Protein AF-A0A3N4JMN8-F1 (afdb_monomer_lite)

Organism: NCBI:txid1336337

InterPro domains:
  IPR001128 Cytochrome P450 [PF00067] (61-116)
  IPR036396 Cytochrome P450 superfamily [G3DSA:1.10.630.10] (1-116)
  IPR036396 Cytochrome P450 superfamily [SSF48264] (1-116)
  IPR047146 Cytochrome P450, E-class, CYP52, fungi [PTHR24287] (1-116)

Radius of gyration: 22.95 Å; chains: 1; bounding box: 52×26×57 Å

Sequence (116 aa):
MSRNKRVWDKLQQEVLSAVERDERPDFNQGKDMKYLRCVLNETYHNTTLPAGGGPDGQSPILIPAGKKVIYSIFEFHRRKDIWGPDVDELVPERWEDGRHHAWEFMLFNARPRICV

Structure (mmCIF, N/CA/C/O backbone):
data_AF-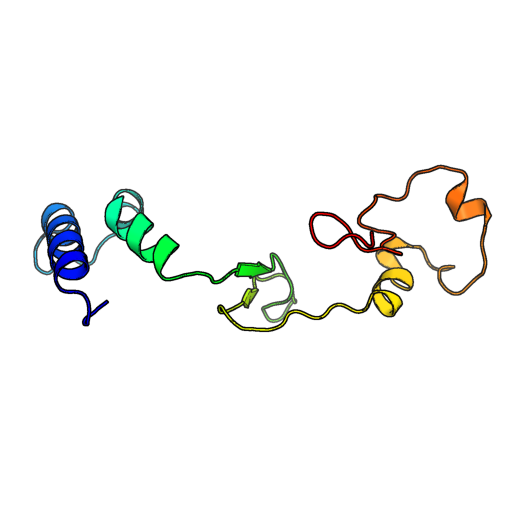A0A3N4JMN8-F1
#
_entry.id   AF-A0A3N4JMN8-F1
#
loop_
_atom_site.group_PDB
_atom_site.id
_atom_site.type_symbol
_atom_site.label_atom_id
_atom_site.label_alt_id
_atom_site.label_comp_id
_atom_site.label_asym_id
_atom_site.label_entity_id
_atom_site.label_seq_id
_atom_site.pdbx_PDB_ins_code
_atom_site.Cartn_x
_atom_site.Cartn_y
_atom_site.Cartn_z
_atom_site.occupancy
_atom_site.B_iso_or_equiv
_atom_site.auth_seq_id
_atom_site.auth_comp_id
_atom_site.auth_asym_id
_atom_site.auth_atom_id
_atom_site.pdbx_PDB_model_num
ATOM 1 N N . MET A 1 1 ? -13.666 -6.804 23.511 1.00 56.12 1 MET A N 1
ATOM 2 C CA . MET A 1 1 ? -13.931 -5.757 24.525 1.00 56.12 1 MET A CA 1
ATOM 3 C C . MET A 1 1 ? -14.763 -6.275 25.698 1.00 56.12 1 MET A C 1
ATOM 5 O O . MET A 1 1 ? -14.338 -6.079 26.825 1.00 56.12 1 MET A O 1
ATOM 9 N N . SER A 1 2 ? -15.843 -7.037 25.471 1.00 55.59 2 SER A N 1
ATOM 10 C CA . SER A 1 2 ? -16.683 -7.649 26.529 1.00 55.59 2 SER A CA 1
ATOM 11 C C . SER A 1 2 ? -15.962 -8.580 27.522 1.00 55.59 2 SER A C 1
ATOM 13 O O . SER A 1 2 ? -16.501 -8.887 28.578 1.00 55.59 2 SER A O 1
ATOM 15 N N . ARG A 1 3 ? -14.736 -9.024 27.213 1.00 68.00 3 ARG A N 1
ATOM 16 C CA . ARG A 1 3 ? -13.908 -9.868 28.094 1.00 68.00 3 ARG A CA 1
ATOM 17 C C . ARG A 1 3 ? -12.980 -9.084 29.034 1.00 68.00 3 ARG A C 1
ATOM 19 O O . ARG A 1 3 ? -12.411 -9.686 29.935 1.00 68.00 3 ARG A O 1
ATOM 26 N N . ASN A 1 4 ? -12.805 -7.771 28.843 1.00 80.94 4 ASN A N 1
ATOM 27 C CA . ASN A 1 4 ? -11.924 -6.942 29.676 1.00 80.94 4 ASN A CA 1
ATOM 28 C C . ASN A 1 4 ? -12.736 -5.853 30.389 1.00 80.94 4 ASN A C 1
ATOM 30 O O . ASN A 1 4 ? -12.948 -4.767 29.850 1.00 80.94 4 ASN A O 1
ATOM 34 N N . LYS A 1 5 ? -13.178 -6.174 31.610 1.00 85.81 5 LYS A N 1
ATOM 35 C CA . LYS A 1 5 ? -14.087 -5.345 32.416 1.00 85.81 5 LYS A CA 1
ATOM 36 C C . LYS A 1 5 ? -13.532 -3.936 32.665 1.00 85.81 5 LYS A C 1
ATOM 38 O O . LYS A 1 5 ? -14.223 -2.959 32.434 1.00 85.81 5 LYS A O 1
ATOM 43 N N . ARG A 1 6 ? -12.230 -3.827 32.959 1.00 90.00 6 ARG A N 1
ATOM 44 C CA . ARG A 1 6 ? -11.532 -2.542 33.156 1.00 90.00 6 ARG A CA 1
ATOM 45 C C . ARG A 1 6 ? -11.627 -1.614 31.939 1.00 90.00 6 ARG A C 1
ATOM 47 O O . ARG A 1 6 ? -11.788 -0.410 32.102 1.00 90.00 6 ARG A O 1
ATOM 54 N N . VAL A 1 7 ? -11.470 -2.162 30.732 1.00 86.44 7 VAL A N 1
ATOM 55 C CA . VAL A 1 7 ? -11.535 -1.379 29.483 1.00 86.44 7 VAL A CA 1
ATOM 56 C C . VAL A 1 7 ? -12.980 -1.006 29.160 1.00 86.44 7 VAL A C 1
ATOM 58 O O . VAL A 1 7 ? -13.237 0.125 28.760 1.00 86.44 7 VAL A O 1
ATOM 61 N N . TRP A 1 8 ? -13.918 -1.935 29.368 1.00 86.50 8 TRP A N 1
ATOM 62 C CA . TRP A 1 8 ? -15.343 -1.699 29.146 1.00 86.50 8 TRP A CA 1
ATOM 63 C C . TRP A 1 8 ? -15.900 -0.605 30.060 1.00 86.50 8 TRP A C 1
ATOM 65 O O . TRP A 1 8 ? -16.505 0.337 29.562 1.00 86.50 8 TRP A O 1
ATOM 75 N N . ASP A 1 9 ? -15.626 -0.680 31.363 1.00 89.56 9 ASP A N 1
ATOM 76 C CA . ASP A 1 9 ? -16.153 0.269 32.346 1.00 89.56 9 ASP A CA 1
ATOM 77 C C . ASP A 1 9 ? -15.662 1.696 32.051 1.00 89.56 9 ASP A C 1
ATOM 79 O O . ASP A 1 9 ? -16.442 2.646 32.056 1.00 89.56 9 ASP A O 1
ATOM 83 N N . LYS A 1 10 ? -14.376 1.845 31.702 1.00 88.62 10 LYS A N 1
ATOM 84 C CA . LYS A 1 10 ? -13.788 3.146 31.359 1.00 88.62 10 LYS A CA 1
ATOM 85 C C . LYS A 1 10 ? -14.308 3.701 30.028 1.00 88.62 10 LYS A C 1
ATOM 87 O O . LYS A 1 10 ? -14.513 4.905 29.911 1.00 88.62 10 LYS A O 1
ATOM 92 N N . LEU A 1 11 ? -14.538 2.839 29.035 1.00 87.75 11 LEU A N 1
ATOM 93 C CA . LEU A 1 11 ? -15.126 3.242 27.755 1.00 87.75 11 LEU A CA 1
ATOM 94 C C . LEU A 1 11 ? -16.585 3.667 27.923 1.00 87.75 11 LEU A C 1
ATOM 96 O O . LEU A 1 11 ? -16.993 4.698 27.401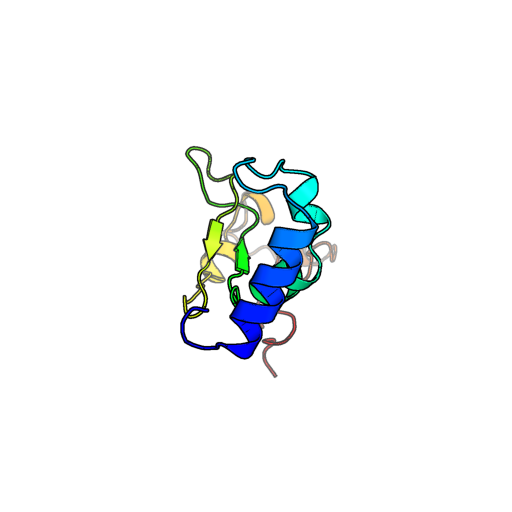 1.00 87.75 11 LEU A O 1
ATOM 100 N N . GLN A 1 12 ? -17.357 2.894 28.683 1.00 86.62 12 GLN A N 1
ATOM 101 C CA . GLN A 1 12 ? -18.758 3.182 28.950 1.00 86.62 12 GLN A CA 1
ATOM 102 C C . GLN A 1 12 ? -18.921 4.496 29.724 1.00 86.62 12 GLN A C 1
ATOM 104 O O . GLN A 1 12 ? -19.821 5.266 29.408 1.00 86.62 12 GLN A O 1
ATOM 109 N N . GLN A 1 13 ? -18.038 4.786 30.686 1.00 88.38 13 GLN A N 1
ATOM 110 C CA . GLN A 1 13 ? -18.014 6.078 31.377 1.00 88.38 13 GLN A CA 1
ATOM 111 C C . GLN A 1 13 ? -17.773 7.251 30.418 1.00 88.38 13 GLN A C 1
ATOM 113 O O . GLN A 1 13 ? -18.488 8.243 30.504 1.00 88.38 13 GLN A O 1
ATOM 118 N N . GLU A 1 14 ? -16.812 7.135 29.493 1.00 87.31 14 GLU A N 1
ATOM 119 C CA . GLU A 1 14 ? -16.543 8.196 28.511 1.00 87.31 14 GLU A CA 1
ATOM 120 C C . GLU A 1 14 ? -17.749 8.425 27.588 1.00 87.31 14 GLU A C 1
ATOM 122 O O . GLU A 1 14 ? -18.173 9.564 27.400 1.00 87.31 14 GLU A O 1
ATOM 127 N N . VAL A 1 15 ? -18.362 7.351 27.082 1.00 85.69 15 VAL A N 1
ATOM 128 C CA . VAL A 1 15 ? -19.532 7.444 26.195 1.00 85.69 15 VAL A CA 1
ATOM 129 C C . VAL A 1 15 ? -20.737 8.051 26.918 1.00 85.69 15 VAL A C 1
ATOM 131 O O . VAL A 1 15 ? -21.368 8.957 26.384 1.00 85.69 15 VAL A O 1
ATOM 134 N N . LEU A 1 16 ? -21.028 7.611 28.146 1.00 85.06 16 LEU A N 1
ATOM 135 C CA . LEU A 1 16 ? -22.137 8.148 28.946 1.00 85.06 16 LEU A CA 1
ATOM 136 C C . LEU A 1 16 ? -21.922 9.605 29.373 1.00 85.06 16 LEU A C 1
ATOM 138 O O . LEU A 1 16 ? -22.890 10.291 29.677 1.00 85.06 16 LEU A O 1
ATOM 142 N N . SER A 1 17 ? -20.672 10.069 29.433 1.00 83.06 17 SER A N 1
ATOM 143 C CA . SER A 1 17 ? -20.366 11.472 29.730 1.00 83.06 17 SER A CA 1
ATOM 144 C C . SER A 1 17 ? -20.495 12.392 28.513 1.00 83.06 17 SER A C 1
ATOM 146 O O . SER A 1 17 ?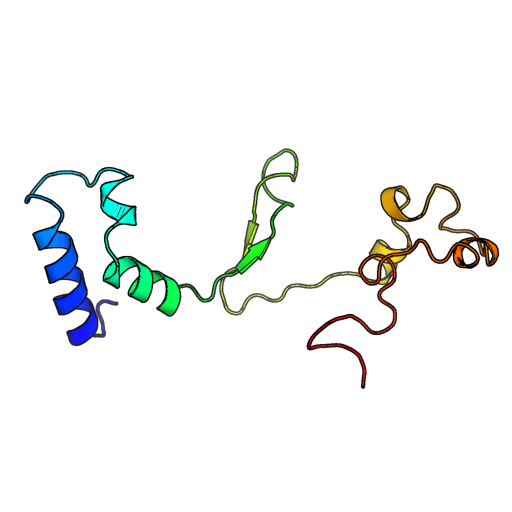 -20.615 13.601 28.680 1.00 83.06 17 SER A O 1
ATOM 148 N N . ALA A 1 18 ? -20.452 11.827 27.304 1.00 79.19 18 ALA A N 1
ATOM 149 C CA . ALA A 1 18 ? -20.420 12.570 26.048 1.00 79.19 18 ALA A CA 1
ATOM 150 C C . ALA A 1 18 ? -21.748 12.535 25.272 1.00 79.19 18 ALA A C 1
ATOM 152 O O . ALA A 1 18 ? -21.937 13.356 24.378 1.00 79.19 18 ALA A O 1
ATOM 153 N N . VAL A 1 19 ? -22.647 11.594 25.582 1.00 79.75 19 VAL A N 1
ATOM 154 C CA . VAL A 1 19 ? -23.929 11.405 24.886 1.00 79.75 19 VAL A CA 1
ATOM 155 C C . VAL A 1 19 ? -25.031 11.184 25.918 1.00 79.75 19 VAL A C 1
ATOM 157 O O . VAL A 1 19 ? -24.877 10.356 26.822 1.00 79.75 19 VAL A O 1
ATOM 160 N N . GLU A 1 20 ? -26.143 11.909 25.793 1.00 75.06 20 GLU A N 1
ATOM 161 C CA . GLU A 1 20 ? -27.309 11.688 26.648 1.00 75.06 20 GLU A CA 1
ATOM 162 C C . GLU A 1 20 ? -27.920 10.301 26.394 1.00 75.06 20 GLU A C 1
ATOM 164 O O . GLU A 1 20 ? -27.841 9.734 25.300 1.00 75.06 20 GLU A O 1
ATOM 169 N N . ARG A 1 21 ? -28.519 9.703 27.432 1.00 63.09 21 ARG A N 1
ATOM 170 C CA . ARG A 1 21 ? -29.189 8.402 27.291 1.00 63.09 21 ARG A CA 1
ATOM 171 C C . ARG A 1 21 ? -30.306 8.518 26.245 1.00 63.09 21 ARG A C 1
ATOM 173 O O . ARG A 1 21 ? -31.141 9.401 26.365 1.00 63.09 21 ARG A O 1
ATOM 180 N N . ASP A 1 22 ? -30.318 7.581 25.295 1.00 64.44 22 ASP A N 1
ATOM 181 C CA . ASP A 1 22 ? -31.226 7.474 24.133 1.00 64.44 22 ASP A CA 1
ATOM 182 C C . ASP A 1 22 ? -30.957 8.389 22.926 1.00 64.44 22 ASP A C 1
ATOM 184 O O . ASP A 1 22 ? -31.652 8.266 21.913 1.00 64.44 22 ASP A O 1
ATOM 188 N N . GLU A 1 23 ? -29.905 9.210 22.934 1.00 69.19 23 GLU A N 1
ATOM 189 C CA . GLU A 1 23 ? -29.527 9.980 21.745 1.00 69.19 23 GLU A CA 1
ATOM 190 C C . GLU A 1 23 ? -28.519 9.220 20.862 1.00 69.19 23 GLU A C 1
ATOM 192 O O . GLU A 1 23 ? -27.598 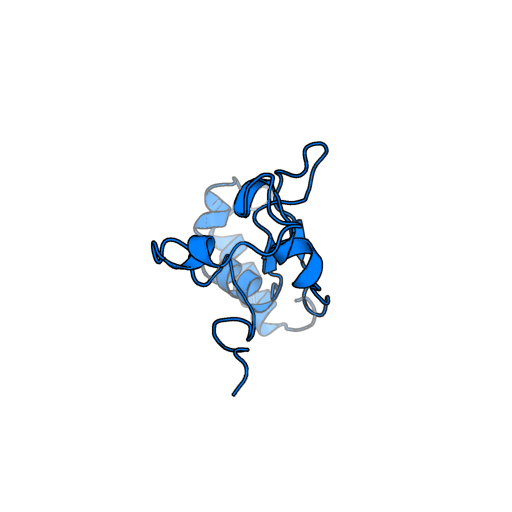8.551 21.345 1.00 69.19 23 GLU A O 1
ATOM 197 N N . ARG A 1 24 ? -28.691 9.287 19.532 1.00 67.00 24 ARG A N 1
ATOM 198 C CA . ARG A 1 24 ? -27.691 8.751 18.596 1.00 67.00 24 ARG A CA 1
ATOM 199 C C . ARG A 1 24 ? -26.504 9.716 18.550 1.00 67.00 24 ARG A C 1
ATOM 201 O O . ARG A 1 24 ? -26.729 10.876 18.221 1.00 67.00 24 ARG A O 1
ATOM 208 N N . PRO A 1 25 ? -25.265 9.250 18.792 1.00 67.75 25 PRO A N 1
ATOM 209 C CA . PRO A 1 25 ? -24.103 10.122 18.723 1.00 67.75 25 PRO A CA 1
ATOM 210 C C . PRO A 1 25 ? -23.967 10.736 17.326 1.00 67.75 25 PRO A C 1
ATOM 212 O O . PRO A 1 25 ? -24.013 10.010 16.327 1.00 67.75 25 PRO A O 1
ATOM 215 N N . ASP A 1 26 ? -23.759 12.048 17.256 1.00 71.69 26 ASP A N 1
ATOM 216 C CA . ASP A 1 26 ? -23.370 12.719 16.017 1.00 71.69 26 ASP A CA 1
ATOM 217 C C . ASP A 1 26 ? -21.916 12.369 15.651 1.00 71.69 26 ASP A C 1
ATOM 219 O O . ASP A 1 26 ? -21.071 12.074 16.504 1.00 71.69 26 ASP A O 1
ATOM 223 N N . PHE A 1 27 ? -21.591 12.435 14.359 1.00 66.12 27 PHE A N 1
ATOM 224 C CA . PHE A 1 27 ? -20.254 12.150 13.842 1.00 66.12 27 PHE A CA 1
ATOM 225 C C . PHE A 1 27 ? -19.167 13.010 14.507 1.00 66.12 27 PHE A C 1
ATOM 227 O O . PHE A 1 27 ? -18.038 12.550 14.696 1.00 66.12 27 PHE A O 1
ATOM 234 N N . ASN A 1 28 ? -19.496 14.248 14.889 1.00 69.75 28 ASN A N 1
ATOM 235 C CA . ASN A 1 28 ? -18.554 15.137 15.566 1.00 69.75 28 ASN A CA 1
ATOM 236 C C . ASN A 1 28 ? -18.291 14.713 17.016 1.00 69.75 28 ASN A C 1
ATOM 238 O O . ASN A 1 28 ? -17.138 14.722 17.440 1.00 69.75 28 ASN A O 1
ATOM 242 N N . GLN A 1 29 ? -19.307 14.227 17.735 1.00 70.50 29 GLN A N 1
ATOM 243 C CA . GLN A 1 29 ? -19.163 13.761 19.121 1.00 70.50 29 GLN A CA 1
ATOM 244 C C . GLN A 1 29 ? -18.218 12.555 19.219 1.00 70.50 29 GLN A C 1
ATOM 246 O O . GLN A 1 29 ? -17.432 12.442 20.158 1.00 70.50 29 GLN A O 1
ATOM 251 N N . GLY A 1 30 ? -18.217 11.678 18.208 1.00 69.69 30 GLY A N 1
ATOM 252 C CA . GLY A 1 30 ? -17.299 10.537 18.150 1.00 69.69 30 GLY A CA 1
ATOM 253 C C . GLY A 1 30 ? -15.817 10.915 17.997 1.00 69.69 30 GLY A C 1
ATOM 254 O O . GLY A 1 30 ? -14.947 10.130 18.377 1.00 69.69 30 GLY A O 1
ATOM 255 N N . LYS A 1 31 ? -15.495 12.105 17.466 1.00 73.12 31 LYS A N 1
ATOM 256 C CA . LYS A 1 31 ? -14.099 12.551 17.272 1.00 73.12 31 LYS A CA 1
ATOM 257 C C . LYS A 1 31 ? -13.419 12.989 18.567 1.00 73.12 31 LYS A C 1
ATOM 259 O O . LYS A 1 31 ? -12.188 12.870 18.654 1.00 73.12 31 LYS A O 1
ATOM 264 N N . ASP A 1 32 ? -14.206 13.460 19.530 1.00 78.94 32 ASP A N 1
ATOM 265 C CA . ASP A 1 32 ? -13.730 14.021 20.797 1.00 78.94 32 ASP A CA 1
ATOM 266 C C . ASP A 1 32 ? -13.560 12.956 21.895 1.00 78.94 32 ASP A C 1
ATOM 268 O O . ASP A 1 32 ? -12.870 13.184 22.890 1.00 78.94 32 ASP A O 1
ATOM 272 N N . MET A 1 33 ? -14.093 11.746 21.685 1.00 84.88 33 MET A N 1
ATOM 273 C CA . MET A 1 33 ? -13.936 10.605 22.594 1.00 84.88 33 MET A CA 1
ATOM 274 C C . MET A 1 33 ? -12.519 10.014 22.504 1.00 84.88 33 MET A C 1
ATOM 276 O O . MET A 1 33 ? -12.197 9.148 21.680 1.00 84.88 33 MET A O 1
ATOM 280 N N . LYS A 1 34 ? -11.624 10.517 23.358 1.00 87.19 34 LYS A N 1
ATOM 281 C CA . LYS A 1 34 ? -10.196 10.181 23.345 1.00 87.19 34 LYS A CA 1
ATOM 282 C C . LYS A 1 34 ? -9.939 8.717 23.699 1.00 87.19 34 LYS A C 1
ATOM 284 O O . LYS A 1 34 ? -9.100 8.081 23.060 1.00 87.19 34 LYS A O 1
ATOM 289 N N . TYR A 1 35 ? -10.620 8.180 24.706 1.00 86.75 35 TYR A N 1
ATOM 290 C CA . TYR A 1 35 ? -10.443 6.801 25.144 1.00 86.75 35 TYR A CA 1
ATOM 291 C C . TYR A 1 35 ? -11.068 5.810 24.158 1.00 86.75 35 TYR A C 1
ATOM 293 O O . TYR A 1 35 ? -10.437 4.794 23.875 1.00 86.75 35 TYR A O 1
ATOM 301 N N . LEU A 1 36 ? -12.205 6.132 23.534 1.00 84.44 36 LEU A N 1
ATOM 302 C CA . LEU A 1 36 ? -12.740 5.397 22.386 1.00 84.44 36 LEU A CA 1
ATOM 303 C C . LEU A 1 36 ? -11.699 5.304 21.270 1.00 84.44 36 LEU A C 1
ATOM 305 O O . LEU A 1 36 ? -11.444 4.209 20.773 1.00 84.44 36 LEU A O 1
ATOM 309 N N . ARG A 1 37 ? -11.023 6.408 20.925 1.00 83.06 37 ARG A N 1
ATOM 310 C CA . ARG A 1 37 ? -9.937 6.382 19.933 1.00 83.06 37 ARG A CA 1
ATOM 311 C C . ARG A 1 37 ? -8.757 5.516 20.378 1.00 83.06 37 ARG A C 1
ATOM 313 O O . ARG A 1 37 ? -8.225 4.770 19.562 1.00 83.06 37 ARG A O 1
ATOM 320 N N . CYS A 1 38 ? -8.373 5.548 21.655 1.00 83.38 38 CYS A N 1
ATOM 321 C CA . CYS A 1 38 ? -7.359 4.632 22.192 1.00 83.38 38 CYS A CA 1
ATOM 322 C C . CYS A 1 38 ? -7.782 3.162 22.062 1.00 83.38 38 CYS A C 1
ATOM 324 O O . CYS A 1 38 ? -6.984 2.342 21.624 1.00 83.38 38 CYS A O 1
ATOM 326 N N . VAL A 1 39 ? -9.027 2.827 22.409 1.00 83.50 39 VAL A N 1
ATOM 327 C CA . VAL A 1 39 ? -9.551 1.459 22.301 1.00 83.50 39 VAL A CA 1
ATOM 328 C C . VAL A 1 39 ? -9.621 1.019 20.843 1.00 83.50 39 VAL A C 1
ATOM 330 O O . VAL A 1 39 ? -9.245 -0.111 20.540 1.00 83.50 39 VAL A O 1
ATOM 333 N N . LEU A 1 40 ? -10.057 1.894 19.935 1.00 79.06 40 LEU A N 1
ATOM 334 C CA . LEU A 1 40 ? -10.083 1.614 18.502 1.00 79.06 40 LEU A CA 1
ATOM 335 C C . LEU A 1 40 ? -8.672 1.380 17.964 1.00 79.06 40 LEU A C 1
ATOM 337 O O . LEU A 1 40 ? -8.455 0.361 17.328 1.00 79.06 40 LEU A O 1
ATOM 341 N N . ASN A 1 41 ? -7.701 2.235 18.284 1.00 75.25 41 ASN A N 1
ATOM 342 C CA . ASN A 1 41 ? -6.313 2.056 17.848 1.00 75.25 41 ASN A CA 1
ATOM 343 C C . ASN A 1 41 ? -5.679 0.769 18.404 1.00 75.25 41 ASN A C 1
ATOM 345 O O . ASN A 1 41 ? -4.927 0.103 17.701 1.00 75.25 41 ASN A O 1
ATOM 349 N N . GLU A 1 42 ? -5.999 0.404 19.647 1.00 74.31 42 GLU A N 1
ATOM 350 C CA . GLU A 1 42 ? -5.490 -0.814 20.289 1.00 74.31 42 GLU A CA 1
ATOM 351 C C . GLU A 1 42 ? -6.156 -2.088 19.738 1.00 74.31 42 GLU A C 1
ATOM 353 O O . GLU A 1 42 ? -5.561 -3.160 19.735 1.00 74.31 42 GLU A O 1
ATOM 358 N N . THR A 1 43 ? -7.409 -2.002 19.279 1.00 67.75 43 THR A N 1
ATOM 359 C CA . THR A 1 43 ? -8.151 -3.164 18.754 1.00 67.75 43 THR A CA 1
ATOM 360 C C . THR A 1 43 ? -8.057 -3.315 17.240 1.00 67.75 43 THR A C 1
ATOM 362 O O . THR A 1 43 ? -8.135 -4.436 16.737 1.00 67.75 43 THR A O 1
ATOM 365 N N . TYR A 1 44 ? -7.860 -2.221 16.508 1.00 65.25 44 TYR A N 1
ATOM 366 C CA . TYR A 1 44 ? -7.680 -2.206 15.064 1.00 65.25 44 TYR A CA 1
ATOM 367 C C . TYR A 1 44 ? -6.192 -2.113 14.718 1.00 65.25 44 TYR A C 1
ATOM 369 O O . TYR A 1 44 ? -5.690 -1.066 14.327 1.00 65.25 44 TYR A O 1
ATOM 377 N N . HIS A 1 45 ? -5.505 -3.256 14.721 1.00 65.06 45 HIS A N 1
ATOM 378 C CA . HIS A 1 45 ? -4.239 -3.428 13.985 1.00 65.06 45 HIS A CA 1
ATOM 379 C C . HIS A 1 45 ? -4.462 -3.591 12.470 1.00 65.06 45 HIS A C 1
ATOM 381 O O . HIS A 1 45 ? -3.676 -4.233 11.772 1.00 65.06 45 HIS A O 1
ATOM 387 N N . ASN A 1 46 ? -5.582 -3.082 11.964 1.00 75.69 46 ASN A N 1
ATOM 388 C CA . ASN A 1 46 ? -5.903 -3.134 10.552 1.00 75.69 46 ASN A CA 1
ATOM 389 C C . ASN A 1 46 ? -5.147 -2.006 9.855 1.00 75.69 46 ASN A C 1
ATOM 391 O O . ASN A 1 46 ? -4.999 -0.913 10.398 1.00 75.69 46 ASN A O 1
ATOM 395 N N . THR A 1 47 ? -4.688 -2.267 8.642 1.00 81.81 47 THR A N 1
ATOM 396 C CA . THR A 1 47 ? -4.137 -1.228 7.772 1.00 81.81 47 THR A CA 1
ATOM 397 C C . THR A 1 47 ? -5.095 -0.997 6.612 1.00 81.81 47 THR A C 1
ATOM 399 O O . THR A 1 47 ? -6.033 -1.768 6.412 1.00 81.81 47 THR A O 1
ATOM 402 N N . THR A 1 48 ? -4.908 0.080 5.866 1.00 87.75 48 THR A N 1
ATOM 403 C CA . THR A 1 48 ? -5.696 0.370 4.673 1.00 87.75 48 THR A CA 1
ATOM 404 C C . THR A 1 48 ? -4.762 0.596 3.496 1.00 87.75 48 THR A C 1
ATOM 406 O O . THR A 1 48 ? -3.717 1.231 3.640 1.00 87.75 48 THR A O 1
ATOM 409 N N . LEU A 1 49 ? -5.129 0.082 2.323 1.00 89.06 49 LEU A N 1
ATOM 410 C CA . LEU A 1 49 ? -4.543 0.565 1.075 1.00 89.06 49 LEU A CA 1
ATOM 411 C C . LEU A 1 49 ? -5.321 1.801 0.628 1.00 89.06 49 LEU A C 1
ATOM 413 O O . LEU A 1 49 ? -6.549 1.806 0.748 1.00 89.06 49 LEU A O 1
ATOM 417 N N . PRO A 1 50 ? -4.637 2.833 0.112 1.00 88.50 50 PRO A N 1
ATOM 418 C CA . PRO A 1 50 ? -5.289 4.071 -0.302 1.00 88.50 50 PRO A CA 1
ATOM 419 C C . PRO A 1 50 ? -6.218 3.881 -1.509 1.00 88.50 50 PRO A C 1
ATOM 421 O O . PRO A 1 50 ? -7.168 4.641 -1.647 1.00 88.50 50 PRO A O 1
ATOM 424 N N . ALA A 1 51 ? -5.969 2.868 -2.344 1.00 88.12 51 ALA A N 1
ATOM 425 C CA . ALA A 1 51 ? -6.738 2.558 -3.545 1.00 88.12 51 ALA A CA 1
ATOM 426 C C . ALA A 1 51 ? -6.773 1.039 -3.805 1.00 88.12 51 ALA A C 1
ATOM 428 O O . ALA A 1 51 ? -6.029 0.271 -3.186 1.00 88.12 51 ALA A O 1
ATOM 429 N N . GLY A 1 52 ? -7.630 0.623 -4.737 1.00 86.62 52 GLY A N 1
ATOM 430 C CA . GLY A 1 52 ? -7.827 -0.749 -5.215 1.00 86.62 52 GLY A CA 1
ATOM 431 C C . GLY A 1 52 ? -9.248 -1.288 -5.009 1.00 86.62 52 GLY A C 1
ATOM 432 O O . GLY A 1 52 ? -9.570 -2.360 -5.515 1.00 86.62 52 GLY A O 1
ATOM 433 N N . GLY A 1 53 ? -10.092 -0.588 -4.248 1.00 88.94 53 GLY A N 1
ATOM 434 C CA . GLY A 1 53 ? -11.471 -0.978 -3.948 1.00 88.94 53 GLY A CA 1
ATOM 435 C C . GLY A 1 53 ? -12.507 -0.208 -4.768 1.00 88.94 53 GLY A C 1
ATOM 436 O O . GLY A 1 53 ? -12.191 0.773 -5.433 1.00 88.94 53 GLY A O 1
ATOM 437 N N . GLY A 1 54 ? -13.774 -0.610 -4.657 1.00 90.88 54 GLY A N 1
ATOM 438 C CA . GLY A 1 54 ? -14.885 0.013 -5.387 1.00 90.88 54 GLY A CA 1
ATOM 439 C C . GLY A 1 54 ? -14.951 -0.393 -6.871 1.00 90.88 54 GLY A C 1
ATOM 440 O O . GLY A 1 54 ? -14.069 -1.102 -7.352 1.00 90.88 54 GLY A O 1
ATOM 441 N N . PRO A 1 55 ? -16.005 0.015 -7.604 1.00 91.19 55 PRO A N 1
ATOM 442 C CA . PRO A 1 55 ? -16.193 -0.357 -9.013 1.00 91.19 55 PRO A CA 1
ATOM 443 C C . PRO A 1 55 ? -15.118 0.197 -9.961 1.00 91.19 55 PRO A C 1
ATOM 445 O O . PRO A 1 55 ? -14.889 -0.370 -11.024 1.00 91.19 55 PRO A O 1
ATOM 448 N N . ASP A 1 56 ? -14.477 1.300 -9.577 1.00 91.88 56 ASP A N 1
ATOM 449 C CA . ASP A 1 56 ? -13.431 2.007 -10.323 1.00 91.88 56 ASP A CA 1
ATOM 450 C C . ASP A 1 56 ? -12.008 1.706 -9.813 1.00 91.88 56 ASP A C 1
ATOM 452 O O . ASP A 1 56 ? -11.026 2.196 -10.372 1.00 91.88 56 ASP A O 1
ATOM 456 N N . GLY A 1 57 ? -11.883 0.917 -8.740 1.00 89.31 57 GLY A N 1
ATOM 457 C CA . GLY A 1 57 ? -10.605 0.595 -8.113 1.00 89.31 57 GLY A CA 1
ATOM 458 C C . GLY A 1 57 ? -9.943 1.763 -7.374 1.00 89.31 57 GLY A C 1
ATOM 459 O O . GLY A 1 57 ? -8.773 1.645 -7.019 1.00 89.31 57 GLY A O 1
ATOM 460 N N . GLN A 1 58 ? -10.628 2.884 -7.132 1.00 91.75 58 GLN A N 1
ATOM 461 C CA . GLN A 1 58 ? -10.036 4.059 -6.469 1.00 91.75 58 GLN A CA 1
ATOM 462 C C . GLN A 1 58 ? -10.377 4.165 -4.984 1.00 91.75 58 GLN A C 1
ATOM 464 O O . GLN A 1 58 ? -9.773 4.950 -4.256 1.00 91.75 58 GLN A O 1
ATOM 469 N N . SER A 1 59 ? -11.326 3.368 -4.502 1.00 92.25 59 SER A N 1
ATOM 470 C CA . SER A 1 59 ? -11.716 3.413 -3.096 1.00 92.25 59 SER A CA 1
ATOM 471 C C . SER A 1 59 ? -10.676 2.720 -2.201 1.00 92.25 59 SER A C 1
ATOM 473 O O . SER A 1 59 ? -10.056 1.736 -2.622 1.00 92.25 59 SER A O 1
ATOM 475 N N . PRO A 1 60 ? -10.505 3.166 -0.943 1.00 92.31 60 PRO A N 1
ATOM 476 C CA . PRO A 1 60 ? -9.624 2.501 0.008 1.00 92.31 60 PRO A CA 1
ATOM 477 C C . PRO A 1 60 ? -10.041 1.056 0.292 1.00 92.31 60 PRO A C 1
ATOM 479 O O . PRO A 1 60 ? -11.231 0.739 0.368 1.00 92.31 60 PRO A O 1
ATOM 482 N N . ILE A 1 61 ? -9.057 0.190 0.534 1.00 92.94 61 ILE A N 1
ATOM 483 C CA . ILE A 1 61 ? -9.289 -1.199 0.951 1.00 92.94 61 ILE A CA 1
ATOM 484 C C . ILE A 1 61 ? -8.869 -1.369 2.404 1.00 92.94 61 ILE A C 1
ATOM 486 O O . ILE A 1 61 ? -7.711 -1.137 2.747 1.00 92.94 61 ILE A O 1
ATOM 490 N N . LEU A 1 62 ? -9.783 -1.853 3.247 1.00 90.25 62 LEU A N 1
ATOM 491 C CA . LEU A 1 62 ? -9.448 -2.323 4.589 1.00 90.25 62 LEU A CA 1
ATOM 492 C C . LEU A 1 62 ? -8.694 -3.654 4.510 1.00 90.25 62 LEU A C 1
ATOM 494 O O . LEU A 1 62 ? -9.199 -4.631 3.961 1.00 90.25 62 LEU A O 1
ATOM 498 N N . ILE A 1 63 ? -7.522 -3.710 5.136 1.00 89.19 63 ILE A N 1
ATOM 499 C CA . ILE A 1 63 ? -6.740 -4.927 5.344 1.00 89.19 63 ILE A CA 1
ATOM 500 C C . ILE A 1 63 ? -6.827 -5.302 6.825 1.00 89.19 63 ILE A C 1
ATOM 502 O O . ILE A 1 63 ? -6.172 -4.677 7.667 1.00 89.19 63 ILE A O 1
ATOM 506 N N . PRO A 1 64 ? -7.612 -6.337 7.167 1.00 87.00 64 PRO A N 1
ATOM 507 C CA . PRO A 1 64 ? -7.658 -6.849 8.524 1.00 87.00 64 PRO A CA 1
ATOM 508 C C . PRO A 1 64 ? -6.295 -7.349 9.012 1.00 87.00 64 PRO A C 1
ATOM 510 O O . PRO A 1 64 ? -5.498 -7.891 8.240 1.00 87.00 64 PRO A O 1
ATOM 513 N N . ALA A 1 65 ? -6.053 -7.237 10.313 1.00 82.94 65 ALA A N 1
ATOM 514 C CA . ALA A 1 65 ? -4.874 -7.787 10.960 1.00 82.94 65 ALA A CA 1
ATOM 515 C C . ALA A 1 65 ? -4.718 -9.290 10.661 1.00 82.94 65 ALA A C 1
ATOM 517 O O . ALA A 1 65 ? -5.692 -10.045 10.598 1.00 82.94 65 ALA A O 1
ATOM 518 N N . GLY A 1 66 ? -3.475 -9.730 10.459 1.00 82.69 66 GLY A N 1
ATOM 519 C CA . GLY A 1 66 ? -3.152 -11.123 10.130 1.00 82.69 66 GLY A CA 1
ATOM 520 C C . GLY A 1 66 ? -3.390 -11.515 8.668 1.00 82.69 66 GLY A C 1
ATOM 521 O O . GLY A 1 66 ? -3.141 -12.665 8.301 1.00 82.69 66 GLY A O 1
ATOM 522 N N . LYS A 1 67 ? -3.842 -10.594 7.807 1.00 87.50 67 LYS A N 1
ATOM 523 C CA . LYS A 1 67 ? -3.890 -10.828 6.359 1.00 87.50 67 LYS A CA 1
ATOM 524 C C . LYS A 1 67 ? -2.523 -10.589 5.721 1.00 87.50 67 LYS A C 1
ATOM 526 O O . LYS A 1 67 ? -1.776 -9.702 6.124 1.00 87.50 67 LYS A O 1
ATOM 531 N N . LYS A 1 68 ? -2.200 -11.406 4.715 1.00 86.19 68 LYS A N 1
ATOM 532 C CA . LYS A 1 68 ? -0.990 -11.247 3.904 1.00 86.19 68 LYS A CA 1
ATOM 533 C C . LYS A 1 68 ? -1.270 -10.274 2.767 1.00 86.19 68 LYS A C 1
ATOM 535 O O . LYS A 1 68 ? -2.295 -10.393 2.102 1.00 86.19 68 LYS A O 1
ATOM 540 N N . VAL A 1 69 ? -0.328 -9.369 2.535 1.00 87.06 69 VAL A N 1
ATOM 541 C CA . VAL A 1 69 ? -0.290 -8.501 1.357 1.00 87.06 69 VAL A CA 1
ATOM 542 C C . VAL A 1 69 ? 0.859 -8.982 0.491 1.00 87.06 69 VAL A C 1
ATOM 544 O O . VAL A 1 69 ? 1.976 -9.139 0.983 1.00 87.06 69 VAL A O 1
ATOM 547 N N . ILE A 1 70 ? 0.569 -9.260 -0.773 1.00 88.50 70 ILE A N 1
ATOM 548 C CA . ILE A 1 70 ? 1.548 -9.715 -1.755 1.00 88.50 70 ILE A CA 1
ATOM 549 C C . ILE A 1 70 ? 1.522 -8.704 -2.894 1.00 88.50 70 ILE A C 1
ATOM 551 O O . ILE A 1 70 ? 0.450 -8.294 -3.330 1.00 88.50 70 ILE A O 1
ATOM 555 N N . TYR A 1 71 ? 2.699 -8.307 -3.356 1.00 88.06 71 TYR A N 1
ATOM 556 C CA . TYR A 1 71 ? 2.875 -7.509 -4.561 1.00 88.06 71 TYR A CA 1
ATOM 557 C C . TYR A 1 71 ? 3.876 -8.219 -5.466 1.00 88.06 71 TYR A C 1
ATOM 559 O O . TYR A 1 71 ? 4.783 -8.905 -4.990 1.00 88.06 71 TYR A O 1
ATOM 567 N N . SER A 1 72 ? 3.691 -8.067 -6.773 1.00 90.00 72 SER A N 1
ATOM 568 C CA . SER A 1 72 ? 4.593 -8.620 -7.775 1.00 90.00 72 SER A CA 1
ATOM 569 C C . SER A 1 72 ? 5.570 -7.538 -8.212 1.00 90.00 72 SER A C 1
ATOM 571 O O . SER A 1 72 ? 5.193 -6.599 -8.907 1.00 90.00 72 SER A O 1
ATOM 573 N N . ILE A 1 73 ? 6.836 -7.671 -7.809 1.00 89.81 73 ILE A N 1
ATOM 574 C CA . ILE A 1 73 ? 7.913 -6.789 -8.291 1.00 89.81 73 ILE A CA 1
ATOM 575 C C . ILE A 1 73 ? 8.039 -6.907 -9.814 1.00 89.81 73 ILE A C 1
ATOM 577 O O . ILE A 1 73 ? 8.216 -5.906 -10.498 1.00 89.81 73 ILE A O 1
ATOM 581 N N . PHE A 1 74 ? 7.860 -8.118 -10.348 1.00 90.62 74 PHE A N 1
ATOM 582 C CA . PHE A 1 74 ? 7.918 -8.374 -11.783 1.00 90.62 74 PHE A CA 1
ATOM 583 C C . PHE A 1 74 ? 6.866 -7.579 -12.567 1.00 90.62 74 PHE A C 1
ATOM 585 O O . PHE A 1 74 ? 7.199 -6.938 -13.559 1.00 90.62 74 PHE A O 1
ATOM 592 N N . GLU A 1 75 ? 5.607 -7.589 -12.120 1.00 91.62 75 GLU A N 1
ATOM 593 C CA . GLU A 1 75 ? 4.551 -6.799 -12.769 1.00 91.62 75 G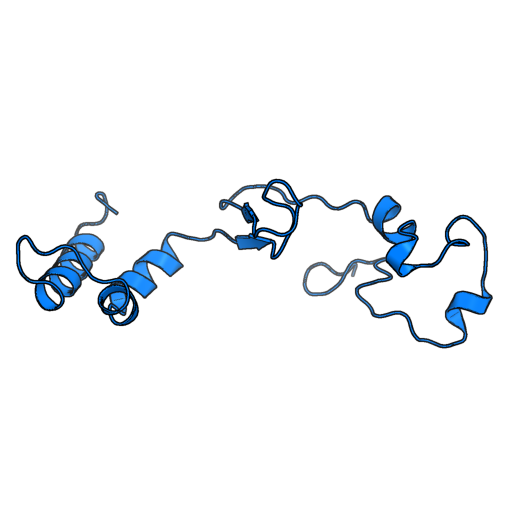LU A CA 1
ATOM 594 C C . GLU A 1 75 ? 4.792 -5.306 -12.580 1.00 91.62 75 GLU A C 1
ATOM 596 O O . GLU A 1 75 ? 4.622 -4.518 -13.507 1.00 91.62 75 GLU A O 1
ATOM 601 N N . PHE A 1 76 ? 5.236 -4.917 -11.387 1.00 89.94 76 PHE A N 1
ATOM 602 C CA . PHE A 1 76 ? 5.509 -3.529 -11.060 1.00 89.94 76 PHE A CA 1
ATOM 603 C C . PHE A 1 76 ? 6.608 -2.918 -11.944 1.00 89.94 76 PHE A C 1
ATOM 605 O O . PHE A 1 76 ? 6.460 -1.793 -12.414 1.00 89.94 76 PHE A O 1
ATOM 612 N N . HIS A 1 77 ? 7.666 -3.672 -12.252 1.00 91.25 77 HIS A N 1
ATOM 613 C CA . HIS A 1 77 ? 8.722 -3.257 -13.182 1.00 91.25 77 HIS A CA 1
ATOM 614 C C . HIS A 1 77 ? 8.300 -3.263 -14.657 1.00 91.25 77 HIS A C 1
ATOM 616 O O . HIS A 1 77 ? 9.049 -2.762 -15.484 1.00 91.25 77 HIS A O 1
ATOM 622 N N . ARG A 1 78 ? 7.116 -3.791 -14.997 1.00 92.12 78 ARG A N 1
ATOM 623 C CA . ARG A 1 78 ? 6.559 -3.828 -16.367 1.00 92.12 78 ARG A CA 1
ATOM 624 C C . ARG A 1 78 ? 5.372 -2.893 -16.583 1.00 92.12 78 ARG A C 1
ATOM 626 O O . ARG A 1 78 ? 4.709 -2.916 -17.620 1.00 92.12 78 ARG A O 1
ATOM 633 N N . ARG A 1 79 ? 5.084 -2.050 -15.598 1.00 92.06 79 ARG A N 1
ATOM 634 C CA . ARG A 1 79 ? 4.002 -1.072 -15.662 1.00 92.06 79 ARG A CA 1
ATOM 635 C C . ARG A 1 79 ? 4.340 0.066 -16.617 1.00 92.06 79 ARG A C 1
ATOM 637 O O . ARG A 1 79 ? 5.141 0.933 -16.287 1.00 92.06 79 ARG A O 1
ATOM 644 N N . LYS A 1 80 ? 3.691 0.082 -17.784 1.00 93.56 80 LYS A N 1
ATOM 645 C CA . LYS A 1 80 ? 3.892 1.102 -18.831 1.00 93.56 80 LYS A CA 1
ATOM 646 C C . LYS A 1 80 ? 3.528 2.519 -18.392 1.00 93.56 80 LYS A C 1
ATOM 648 O O . LYS A 1 80 ? 4.057 3.480 -18.933 1.00 93.56 80 LYS A O 1
ATOM 653 N N . ASP A 1 81 ? 2.639 2.652 -17.413 1.00 91.12 81 ASP A N 1
ATOM 654 C CA . ASP A 1 81 ? 2.249 3.937 -16.833 1.00 91.12 81 ASP A CA 1
ATOM 655 C C . ASP A 1 81 ? 3.338 4.555 -15.942 1.00 91.12 81 ASP A C 1
ATOM 657 O O . ASP A 1 81 ? 3.352 5.767 -15.761 1.00 91.12 81 ASP A O 1
ATOM 661 N N . ILE A 1 82 ? 4.261 3.736 -15.426 1.00 89.31 82 ILE A N 1
ATOM 662 C CA . ILE A 1 82 ? 5.437 4.180 -14.662 1.00 89.31 82 ILE A CA 1
ATOM 663 C C . ILE A 1 82 ? 6.661 4.256 -15.580 1.00 89.31 82 ILE A C 1
ATOM 665 O O . ILE A 1 82 ? 7.404 5.231 -15.576 1.00 89.31 82 ILE A O 1
ATOM 669 N N . TRP A 1 83 ? 6.862 3.210 -16.377 1.00 89.31 83 TRP A N 1
ATOM 670 C CA . TRP A 1 83 ? 8.116 2.932 -17.067 1.00 89.31 83 TRP A CA 1
ATOM 671 C C . TRP A 1 83 ? 8.123 3.278 -18.554 1.00 89.31 83 TRP A C 1
ATOM 673 O O . TRP A 1 83 ? 9.155 3.116 -19.196 1.00 89.31 83 TRP A O 1
ATOM 683 N N . GLY A 1 84 ? 6.994 3.727 -19.098 1.00 90.88 84 GLY A N 1
ATOM 684 C CA . GLY A 1 84 ? 6.853 4.022 -20.518 1.00 90.88 84 GLY A CA 1
ATOM 685 C C . GLY A 1 84 ? 6.496 2.802 -21.380 1.00 90.88 84 GLY A C 1
ATOM 686 O O . GLY A 1 84 ? 6.437 1.661 -20.907 1.00 90.88 84 GLY A O 1
ATOM 687 N N . PRO A 1 85 ? 6.194 3.034 -22.668 1.00 94.50 85 PRO A N 1
ATOM 688 C CA . PRO A 1 85 ? 5.753 1.990 -23.594 1.00 94.50 85 PRO A CA 1
ATOM 689 C C . PRO A 1 85 ? 6.845 0.962 -23.934 1.00 94.50 85 PRO A C 1
ATOM 691 O O . PRO A 1 85 ? 6.509 -0.168 -24.286 1.00 94.50 85 PRO A O 1
ATOM 694 N N . ASP A 1 86 ? 8.113 1.339 -23.791 1.00 93.50 86 ASP A N 1
ATOM 695 C CA . ASP A 1 86 ? 9.340 0.584 -24.073 1.00 93.50 86 ASP A CA 1
ATOM 696 C C . ASP A 1 86 ? 9.805 -0.280 -22.882 1.00 93.50 86 ASP A C 1
ATOM 698 O O . ASP A 1 86 ? 10.929 -0.762 -22.849 1.00 93.50 86 ASP A O 1
ATOM 702 N N . VAL A 1 87 ? 8.973 -0.480 -21.854 1.00 92.94 87 VAL A N 1
ATOM 703 C CA . VAL A 1 87 ? 9.334 -1.238 -20.635 1.00 92.94 87 VAL A CA 1
ATOM 704 C C . VAL A 1 87 ? 9.773 -2.687 -20.876 1.00 92.94 87 VAL A C 1
ATOM 706 O O . VAL A 1 87 ? 10.488 -3.264 -20.061 1.00 92.94 87 VAL A O 1
ATOM 709 N N . ASP A 1 88 ? 9.349 -3.278 -21.989 1.00 93.56 88 ASP A N 1
ATOM 710 C CA . ASP A 1 88 ? 9.706 -4.648 -22.351 1.00 93.56 88 ASP A CA 1
ATOM 711 C C . ASP A 1 88 ? 11.047 -4.732 -23.111 1.00 93.56 88 ASP A C 1
ATOM 713 O O . ASP A 1 88 ? 11.522 -5.836 -23.385 1.00 93.56 88 ASP A O 1
ATOM 717 N N . GLU A 1 89 ? 11.667 -3.589 -23.420 1.00 95.88 89 GLU A N 1
ATOM 718 C CA . GLU A 1 89 ? 12.950 -3.483 -24.114 1.00 95.88 89 GLU A CA 1
ATOM 719 C C . GLU A 1 89 ? 14.110 -3.232 -23.138 1.00 95.88 89 GLU A C 1
ATOM 721 O O . GLU A 1 89 ? 13.956 -2.647 -22.063 1.00 95.88 89 GLU A O 1
ATOM 726 N N . LEU A 1 90 ? 15.312 -3.680 -23.513 1.00 92.56 90 LEU A N 1
ATOM 727 C CA . LEU A 1 90 ? 16.528 -3.393 -22.757 1.00 92.56 90 LEU A CA 1
ATOM 728 C C . LEU A 1 90 ? 17.037 -1.998 -23.144 1.00 92.56 90 LEU A C 1
ATOM 730 O O . LEU A 1 90 ? 17.769 -1.872 -24.122 1.00 92.56 90 LEU A O 1
ATOM 734 N N . VAL A 1 91 ? 16.662 -0.982 -22.363 1.00 91.75 91 VAL A N 1
ATOM 735 C CA . VAL A 1 91 ? 17.042 0.429 -22.578 1.00 91.75 91 VAL A CA 1
ATOM 736 C C . VAL A 1 91 ? 17.905 0.930 -21.409 1.00 91.75 91 VAL A C 1
ATOM 738 O O . VAL A 1 91 ? 17.365 1.425 -20.414 1.00 91.75 91 VAL A O 1
ATOM 741 N N . PRO A 1 92 ? 19.243 0.770 -21.455 1.00 91.19 92 PRO A N 1
ATOM 742 C CA . PRO A 1 92 ? 20.145 1.265 -20.412 1.00 91.19 92 PRO A CA 1
ATOM 743 C C . PRO A 1 92 ? 20.078 2.784 -20.195 1.00 91.19 92 PRO A C 1
ATOM 745 O O . PRO A 1 92 ? 20.212 3.245 -19.063 1.00 91.19 92 PRO A O 1
ATOM 748 N N . GLU A 1 93 ? 19.810 3.557 -21.248 1.00 92.12 93 GLU A N 1
ATOM 749 C CA . GLU A 1 93 ? 19.727 5.026 -21.241 1.00 92.12 93 GLU A CA 1
ATOM 750 C C . GLU A 1 93 ? 18.645 5.535 -20.278 1.00 92.12 93 GLU A C 1
ATOM 752 O O . GLU A 1 93 ? 18.725 6.639 -19.742 1.00 92.12 93 GLU A O 1
ATOM 757 N N . ARG A 1 94 ? 17.662 4.684 -19.957 1.00 88.75 94 ARG A N 1
ATOM 758 C CA . ARG A 1 94 ? 16.620 4.947 -18.961 1.00 88.75 94 ARG A CA 1
ATOM 759 C C . ARG A 1 94 ? 17.179 5.351 -17.595 1.00 88.75 94 ARG A C 1
ATOM 761 O O . ARG A 1 94 ? 16.483 6.020 -16.831 1.00 88.75 94 ARG A O 1
ATOM 768 N N . TRP A 1 95 ? 18.397 4.932 -17.267 1.00 88.31 95 TRP A N 1
ATOM 769 C CA . TRP A 1 95 ? 19.028 5.182 -15.973 1.00 88.31 95 TRP A CA 1
ATOM 770 C C . TRP A 1 95 ? 19.878 6.455 -15.931 1.00 88.31 95 TRP A C 1
ATOM 772 O O . TRP A 1 95 ? 20.235 6.883 -14.835 1.00 88.31 95 TRP A O 1
ATOM 782 N N . GLU A 1 96 ? 20.186 7.074 -17.074 1.00 90.50 96 GLU A N 1
ATOM 783 C CA . GLU A 1 96 ? 21.126 8.205 -17.149 1.00 90.50 96 GLU A CA 1
ATOM 784 C C . GLU A 1 96 ? 20.622 9.444 -16.408 1.00 90.50 96 GLU A C 1
ATOM 786 O O . GLU A 1 96 ? 21.388 10.130 -15.733 1.00 90.50 96 GLU A O 1
ATOM 791 N N . ASP A 1 97 ? 19.314 9.692 -16.459 1.00 81.38 97 ASP A N 1
ATOM 792 C CA . ASP A 1 97 ? 18.735 10.903 -15.886 1.00 81.38 97 ASP A CA 1
ATOM 793 C C . ASP A 1 97 ? 18.480 10.819 -14.370 1.00 81.38 97 ASP A C 1
ATOM 795 O O . ASP A 1 97 ? 18.037 11.797 -13.764 1.00 81.38 97 ASP A O 1
ATOM 799 N N . GLY A 1 98 ? 18.679 9.650 -13.744 1.00 74.38 98 GLY A N 1
ATOM 800 C CA . GLY A 1 98 ? 18.484 9.456 -12.299 1.00 74.38 98 GLY A CA 1
ATOM 801 C C . GLY A 1 98 ? 17.072 9.774 -11.780 1.00 74.38 98 GLY A C 1
ATOM 802 O O . GLY A 1 98 ? 16.895 9.996 -10.583 1.00 74.38 98 GLY A O 1
ATOM 803 N N . ARG A 1 99 ? 16.064 9.825 -12.662 1.00 74.69 99 ARG A N 1
ATOM 804 C CA . ARG A 1 99 ? 14.701 10.288 -12.334 1.00 74.69 99 ARG A CA 1
ATOM 805 C C . ARG A 1 99 ? 13.867 9.277 -11.553 1.00 74.69 99 ARG A C 1
ATOM 807 O O . ARG A 1 99 ? 12.851 9.665 -10.989 1.00 74.69 99 ARG A O 1
ATOM 814 N N . HIS A 1 100 ? 14.276 8.010 -11.520 1.00 78.06 100 HIS A N 1
ATOM 815 C CA . HIS A 1 100 ? 13.465 6.948 -10.926 1.00 78.06 100 HIS A CA 1
ATOM 816 C C . HIS A 1 100 ? 13.490 7.025 -9.403 1.00 78.06 100 HIS A C 1
ATOM 818 O O . HIS A 1 100 ? 14.537 6.924 -8.758 1.00 78.06 100 HIS A O 1
ATOM 824 N N . HIS A 1 101 ? 12.313 7.176 -8.813 1.00 75.12 101 HIS A N 1
ATOM 825 C CA . HIS A 1 101 ? 12.126 7.145 -7.377 1.00 75.12 101 HIS A CA 1
ATOM 826 C C . HIS A 1 101 ? 12.422 5.741 -6.827 1.00 75.12 101 HIS A C 1
ATOM 828 O O . HIS A 1 101 ? 12.135 4.719 -7.450 1.00 75.12 101 HIS A O 1
ATOM 834 N N . ALA A 1 102 ? 12.903 5.668 -5.582 1.00 72.19 102 ALA A N 1
ATOM 835 C CA . ALA A 1 102 ? 13.182 4.396 -4.899 1.00 72.19 102 ALA A CA 1
ATOM 836 C C . ALA A 1 102 ? 11.961 3.453 -4.804 1.00 72.19 102 ALA A C 1
ATOM 838 O O . ALA A 1 102 ? 12.110 2.257 -4.564 1.00 72.19 102 ALA A O 1
ATOM 839 N N . TRP A 1 103 ? 10.752 3.993 -4.978 1.00 77.00 103 TRP A N 1
ATOM 840 C CA . TRP A 1 103 ? 9.507 3.231 -4.992 1.00 77.00 103 TRP A CA 1
ATOM 841 C C . TRP A 1 103 ? 9.109 2.716 -6.371 1.00 77.00 103 TRP A C 1
ATOM 843 O O . TRP A 1 103 ? 8.253 1.848 -6.419 1.00 77.00 103 TRP A O 1
ATOM 853 N N . GLU A 1 104 ? 9.712 3.207 -7.454 1.00 85.62 104 GLU A N 1
ATOM 854 C CA . GLU A 1 104 ? 9.472 2.757 -8.834 1.00 85.62 104 GLU A CA 1
ATOM 855 C C . GLU A 1 104 ? 10.381 1.574 -9.180 1.00 85.62 104 GLU A C 1
ATOM 857 O O . GLU A 1 104 ? 9.951 0.620 -9.826 1.00 85.62 104 GLU A O 1
ATOM 862 N N . PHE A 1 105 ? 11.606 1.560 -8.646 1.00 87.50 105 PHE A N 1
ATOM 863 C CA . PHE A 1 105 ? 12.565 0.482 -8.866 1.00 87.50 105 PHE A CA 1
ATOM 864 C C . PHE A 1 105 ? 12.976 -0.245 -7.580 1.00 87.50 105 PHE A C 1
ATOM 866 O O . PHE A 1 105 ? 13.994 0.046 -6.958 1.00 87.50 105 PHE A O 1
ATOM 873 N N . MET A 1 106 ? 12.183 -1.248 -7.194 1.00 86.75 106 MET A N 1
ATOM 874 C CA . MET A 1 106 ? 12.409 -2.047 -5.982 1.00 86.75 106 MET A CA 1
ATOM 875 C C . MET A 1 106 ? 13.121 -3.388 -6.249 1.00 86.75 106 MET A C 1
ATOM 877 O O . MET A 1 106 ? 12.503 -4.443 -6.145 1.00 86.75 106 MET A O 1
ATOM 881 N N . LEU A 1 107 ? 14.423 -3.380 -6.559 1.00 84.19 107 LEU A N 1
ATOM 882 C CA . LEU A 1 107 ? 15.222 -4.623 -6.656 1.00 84.19 107 LEU A CA 1
ATOM 883 C C . LEU A 1 107 ? 15.358 -5.342 -5.306 1.00 84.19 107 LEU A C 1
ATOM 885 O O . LEU A 1 107 ? 15.217 -6.558 -5.215 1.00 84.19 107 LEU A O 1
ATOM 889 N N . PHE A 1 108 ? 15.627 -4.570 -4.254 1.00 86.56 108 PHE A N 1
ATOM 890 C CA . PHE A 1 108 ? 15.948 -5.077 -2.918 1.00 86.56 108 PHE A CA 1
ATOM 891 C C . PHE A 1 108 ? 14.899 -4.684 -1.877 1.00 86.56 108 PHE A C 1
ATOM 893 O O . PHE A 1 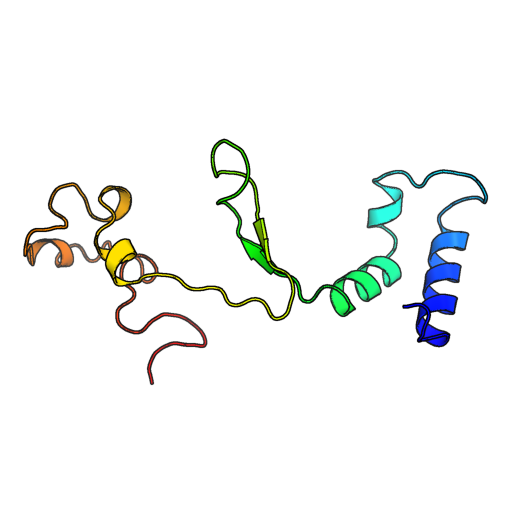108 ? 15.203 -4.628 -0.687 1.00 86.56 108 PHE A O 1
ATOM 900 N N . ASN A 1 109 ? 13.663 -4.420 -2.314 1.00 85.81 109 ASN A N 1
ATOM 901 C CA . ASN A 1 109 ? 12.615 -3.772 -1.520 1.00 85.81 109 ASN A CA 1
ATOM 902 C C . ASN A 1 109 ? 13.047 -2.392 -0.996 1.00 85.81 109 ASN A C 1
ATOM 904 O O . ASN A 1 109 ? 14.055 -1.822 -1.406 1.00 85.81 109 ASN A O 1
ATOM 908 N N . ALA A 1 110 ? 12.250 -1.832 -0.094 1.00 82.12 110 ALA A N 1
ATOM 909 C CA . ALA A 1 110 ? 12.537 -0.566 0.555 1.00 82.12 110 ALA A CA 1
ATOM 910 C C . ALA A 1 110 ? 12.147 -0.616 2.038 1.00 82.12 110 ALA A C 1
ATOM 912 O O . ALA A 1 110 ? 11.347 -1.451 2.474 1.00 82.12 110 ALA A O 1
ATOM 913 N N . ARG A 1 111 ? 12.673 0.344 2.812 1.00 81.25 111 ARG A N 1
ATOM 914 C CA . ARG A 1 111 ? 12.291 0.597 4.216 1.00 81.25 111 ARG A CA 1
ATOM 915 C C . ARG A 1 111 ? 12.584 -0.633 5.122 1.00 81.25 111 ARG A C 1
ATOM 917 O O . ARG A 1 111 ? 13.599 -1.277 4.870 1.00 81.25 111 ARG A O 1
ATOM 924 N N . PRO A 1 112 ? 11.826 -0.977 6.196 1.00 81.50 112 PRO A N 1
ATOM 925 C CA . PRO A 1 112 ? 12.294 -1.908 7.237 1.00 81.50 112 PRO A CA 1
ATOM 926 C C . PRO A 1 112 ? 12.450 -3.364 6.768 1.00 81.50 112 PRO A C 1
ATOM 928 O O . PRO A 1 112 ? 12.763 -4.235 7.573 1.00 81.50 112 PRO A O 1
ATOM 931 N N . ARG A 1 113 ? 12.172 -3.648 5.490 1.00 81.62 113 ARG A N 1
ATOM 932 C CA . ARG A 1 113 ? 12.299 -4.965 4.859 1.00 81.62 113 ARG A CA 1
ATOM 933 C C . ARG A 1 113 ? 13.215 -4.925 3.629 1.00 81.62 113 ARG A C 1
ATOM 935 O O . ARG A 1 113 ? 13.054 -5.761 2.742 1.00 81.62 113 ARG A O 1
ATOM 942 N N . ILE A 1 114 ? 14.128 -3.953 3.564 1.00 87.94 114 ILE A N 1
ATOM 943 C CA . ILE A 1 114 ? 15.195 -3.934 2.560 1.00 87.94 114 ILE A CA 1
ATOM 944 C C . ILE A 1 114 ? 16.068 -5.191 2.703 1.00 87.94 114 ILE A C 1
ATOM 946 O O . ILE A 1 114 ? 16.250 -5.693 3.814 1.00 87.94 114 ILE A O 1
ATOM 950 N N . CYS A 1 115 ? 16.568 -5.718 1.588 1.00 86.31 115 CYS A N 1
ATOM 951 C CA . CYS A 1 115 ? 17.572 -6.778 1.610 1.00 86.31 115 CYS A CA 1
ATOM 952 C C . CYS A 1 115 ? 18.836 -6.266 2.318 1.00 86.31 115 CYS A C 1
ATOM 954 O O . CYS A 1 115 ? 19.289 -5.159 2.020 1.00 86.31 115 CYS A O 1
ATOM 956 N N . VAL A 1 116 ? 19.378 -7.060 3.243 1.00 77.62 116 VAL A N 1
ATOM 957 C CA . VAL A 1 116 ? 20.614 -6.781 3.996 1.00 77.62 116 VAL A CA 1
ATOM 958 C C . VAL A 1 116 ? 21.658 -7.847 3.730 1.00 77.62 116 VAL A C 1
ATOM 960 O O . VAL A 1 116 ? 21.247 -9.004 3.484 1.00 77.62 116 VAL A O 1
#

pLDDT: mean 83.45, std 8.79, range [55.59, 95.88]

Secondary structure (DSSP, 8-state):
-TT-HHHHHHHHHHHHHHS-TTPPPPHHHHHH-HHHHHHHHHH---EEEEEEESTTS-EEEEE-TT------HHHHTT-HHHH-TTTTS--GGGGTT----TTT--SS--GGG---

Foldseek 3Di:
DVVDPVLVVVLVVLVCVQDPPPDDDDPVSCVPSPSNVVVCVVVFPWDKDCFQDDPVGRHIDIGGPPDDDDDDLPVLQQDCVLQNPCSVPDDPVSPVVVPDDCVSHAPQHDDPRGND